Protein AF-A0A7X7I703-F1 (afdb_monomer_lite)

Secondary structure (DSSP, 8-state):
-TTTTT--SS-HHHHHHHHHHHHHHHHHHHHHHTTTHHHHHHTT---HHHHHHHHHHHHHHHHHHHHHHHHHHHTT-HHHHHHHHHHHHHHHHHHH---HHHHHHHHHHHHHHHHHHHHHH-TTHHHHHHHHHHHHHHHHHHHH---SS-SS------

Radius of gyration: 17.59 Å; chains: 1; bounding box: 48×32×40 Å

Foldseek 3Di:
DQVVVVHDPPDPVVCLQCQLVVLLVLLLQLLVCQVCQVVCVVVVHDHLCVPQNNLVSLVSSLVSLVVSLVSCVVSVVVLSNVLSVVLNVLSVVCNVPVDLLSSLCNNPVSVVSVVVSCCVVPVVCVVVVVVVVVVVQVCCCVPPVDRPPDSDPPPPPD

pLDDT: mean 90.39, std 10.91, range [36.97, 98.44]

Sequence (158 aa):
GWSIGGKPVPSYEMITTALPYFFLMCAGSISSTIPDLEGDNEEGKCTTAVFLGIKNAHLLATSLLFLSLIISILVSNYISAAISLICLPIYILFIFYKTALIMEATYKVGGAFCMFGAMVVFPHIIPMGLFVFLSTWLYFRIRHGVSYPSLVVVRNDS

Structure (mmCIF, N/CA/C/O backbone):
data_AF-A0A7X7I703-F1
#
_entry.id   AF-A0A7X7I703-F1
#
loop_
_atom_site.group_PDB
_atom_site.id
_atom_site.type_symbol
_atom_site.label_atom_id
_atom_site.label_alt_id
_atom_site.label_comp_id
_atom_site.label_asym_id
_atom_site.label_entity_id
_atom_site.label_seq_id
_atom_site.pdbx_PDB_ins_code
_atom_site.Cartn_x
_atom_site.Cartn_y
_atom_site.Cartn_z
_atom_site.occupancy
_atom_site.B_iso_or_equiv
_atom_site.auth_seq_id
_atom_site.auth_comp_id
_atom_site.auth_asym_id
_atom_site.auth_atom_id
_atom_site.pdbx_PDB_model_num
ATOM 1 N N . GLY A 1 1 ? 7.902 -15.280 -14.716 1.00 63.47 1 GLY A N 1
ATOM 2 C CA . GLY A 1 1 ? 8.265 -13.941 -15.216 1.00 63.47 1 GLY A CA 1
ATOM 3 C C . GLY A 1 1 ? 9.756 -13.849 -15.445 1.00 63.47 1 GLY A C 1
ATOM 4 O O . GLY A 1 1 ? 10.195 -14.144 -16.541 1.00 63.47 1 GLY A O 1
ATOM 5 N N . TRP A 1 2 ? 10.530 -13.528 -14.407 1.00 70.12 2 TRP A N 1
ATOM 6 C CA . TRP A 1 2 ? 11.983 -13.311 -14.491 1.00 70.12 2 TRP A CA 1
ATOM 7 C C . TRP A 1 2 ? 12.798 -14.527 -14.959 1.00 70.12 2 TRP A C 1
ATOM 9 O O . TRP A 1 2 ? 13.595 -14.392 -15.881 1.00 70.12 2 TRP A O 1
ATOM 19 N N . SER A 1 3 ? 12.535 -15.715 -14.403 1.00 71.88 3 SER A N 1
ATOM 20 C CA . SER A 1 3 ? 13.177 -16.967 -14.840 1.00 71.88 3 SER A CA 1
ATOM 21 C C . SER A 1 3 ? 12.793 -17.361 -16.271 1.00 71.88 3 SER A C 1
ATOM 23 O O . SER A 1 3 ? 13.647 -17.736 -17.064 1.00 71.88 3 SER A O 1
ATOM 25 N N . ILE A 1 4 ? 11.512 -17.209 -16.623 1.00 78.75 4 ILE A N 1
ATOM 26 C CA . ILE A 1 4 ? 10.986 -17.456 -17.979 1.00 78.75 4 ILE A CA 1
ATOM 27 C C . ILE A 1 4 ? 11.574 -16.453 -18.990 1.00 78.75 4 ILE A C 1
ATOM 29 O O . ILE A 1 4 ? 11.816 -16.806 -20.135 1.00 78.75 4 ILE A O 1
ATOM 33 N N . GLY A 1 5 ? 11.859 -15.222 -18.557 1.00 75.25 5 GLY A N 1
ATOM 34 C CA . GLY A 1 5 ? 12.545 -14.192 -19.342 1.00 75.25 5 GLY A CA 1
ATOM 35 C C . GLY A 1 5 ? 14.068 -14.348 -19.399 1.00 75.25 5 GLY A C 1
ATOM 36 O O . GLY A 1 5 ? 14.743 -13.419 -19.834 1.00 75.25 5 GLY A O 1
ATOM 37 N N . GLY A 1 6 ? 14.617 -15.475 -18.928 1.00 77.25 6 GLY A N 1
ATOM 38 C CA . GLY A 1 6 ? 16.041 -15.803 -19.027 1.00 77.25 6 GLY A CA 1
ATOM 39 C C . GLY A 1 6 ? 16.958 -15.050 -18.061 1.00 77.25 6 GLY A C 1
ATOM 40 O O . GLY A 1 6 ? 18.175 -15.101 -18.225 1.00 77.25 6 GLY A O 1
ATOM 41 N N . LYS A 1 7 ? 16.416 -14.348 -17.056 1.00 76.75 7 LYS A N 1
ATOM 42 C CA . LYS A 1 7 ? 17.224 -13.616 -16.068 1.00 76.75 7 LYS A CA 1
ATOM 43 C C . LYS A 1 7 ? 17.517 -14.493 -14.842 1.00 76.75 7 LYS A C 1
ATOM 45 O O . LYS A 1 7 ? 16.620 -15.210 -14.389 1.00 76.75 7 LYS A O 1
ATOM 50 N N . PRO A 1 8 ? 18.739 -14.427 -14.274 1.00 78.50 8 PRO A N 1
ATOM 51 C CA . PRO A 1 8 ? 19.073 -15.150 -13.052 1.00 78.50 8 PRO A CA 1
ATOM 52 C C . PRO A 1 8 ? 18.196 -14.670 -11.892 1.00 78.50 8 PRO A C 1
ATOM 54 O O . PRO A 1 8 ? 17.828 -13.497 -11.819 1.00 78.50 8 PRO A O 1
ATOM 57 N N . VAL A 1 9 ? 17.849 -15.581 -10.986 1.00 81.75 9 VAL A N 1
ATOM 58 C CA . VAL A 1 9 ? 17.055 -15.278 -9.792 1.00 81.75 9 VAL A CA 1
ATOM 59 C C . VAL A 1 9 ? 17.904 -15.614 -8.561 1.00 81.75 9 VAL A C 1
ATOM 61 O O . VAL A 1 9 ? 18.277 -16.777 -8.418 1.00 81.75 9 VAL A O 1
ATOM 64 N N . PRO A 1 10 ? 18.210 -14.641 -7.678 1.00 81.12 10 PRO A N 1
ATOM 65 C CA . PRO A 1 10 ? 17.843 -13.220 -7.746 1.00 81.12 10 PRO A CA 1
ATOM 66 C C . PRO A 1 10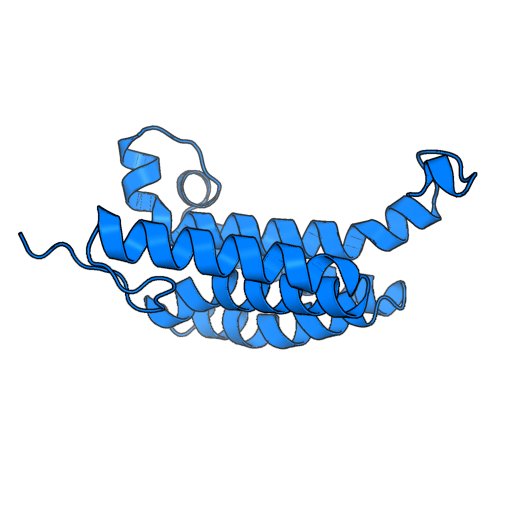 ? 18.729 -12.409 -8.716 1.00 81.12 10 PRO A C 1
ATOM 68 O O . PRO A 1 10 ? 19.938 -12.617 -8.782 1.00 81.12 10 PRO A O 1
ATOM 71 N N . SER A 1 11 ? 18.143 -11.436 -9.422 1.00 85.69 11 SER A N 1
ATOM 72 C CA . SER A 1 11 ? 18.884 -10.411 -10.177 1.00 85.69 11 SER A CA 1
ATOM 73 C C . SER A 1 11 ? 18.742 -9.039 -9.522 1.00 85.69 11 SER A C 1
ATOM 75 O O . SER A 1 11 ? 17.746 -8.757 -8.854 1.00 85.69 11 SER A O 1
ATOM 77 N N . TYR A 1 12 ? 19.723 -8.161 -9.753 1.00 85.50 12 TYR A N 1
ATOM 78 C CA . TYR A 1 12 ? 19.669 -6.762 -9.315 1.00 85.50 12 TYR A CA 1
ATOM 79 C C . TYR A 1 12 ? 18.373 -6.075 -9.763 1.00 85.50 12 TYR A C 1
ATOM 81 O O . TYR A 1 12 ? 17.696 -5.431 -8.970 1.00 85.50 12 TYR A O 1
ATOM 89 N N . GLU A 1 13 ? 17.992 -6.285 -11.020 1.00 85.44 13 GLU A N 1
ATOM 90 C CA . GLU A 1 13 ? 16.798 -5.690 -11.612 1.00 85.44 13 GLU A CA 1
ATOM 91 C C . GLU A 1 13 ? 15.502 -6.221 -10.983 1.00 85.44 13 GLU A C 1
ATOM 93 O O . GLU A 1 13 ? 14.568 -5.454 -10.764 1.00 85.44 13 GLU A O 1
ATOM 98 N N . MET A 1 14 ? 15.446 -7.509 -10.622 1.00 85.94 14 MET A N 1
ATOM 99 C CA . MET A 1 14 ? 14.304 -8.066 -9.890 1.00 85.94 14 MET A CA 1
ATOM 100 C C . MET A 1 14 ? 14.141 -7.377 -8.533 1.00 85.94 14 MET A C 1
ATOM 102 O O . MET A 1 14 ? 13.028 -7.024 -8.153 1.00 85.94 14 MET A O 1
ATOM 106 N N . ILE A 1 15 ? 15.244 -7.168 -7.811 1.00 87.56 15 ILE A N 1
ATOM 107 C CA . ILE A 1 15 ? 15.213 -6.514 -6.501 1.00 87.56 15 ILE A CA 1
ATOM 108 C C . ILE A 1 15 ? 14.758 -5.064 -6.657 1.00 87.56 15 ILE A C 1
ATOM 110 O O . ILE A 1 15 ? 13.803 -4.660 -6.000 1.00 87.56 15 ILE A O 1
ATOM 114 N N . THR A 1 16 ? 15.381 -4.285 -7.541 1.00 87.19 16 THR A N 1
ATOM 115 C CA . THR A 1 16 ? 15.063 -2.855 -7.683 1.00 87.19 16 THR A CA 1
ATOM 116 C C . THR A 1 16 ? 13.655 -2.607 -8.215 1.00 87.19 16 THR A C 1
ATOM 118 O O . THR A 1 16 ? 13.018 -1.642 -7.798 1.00 87.19 16 THR A O 1
ATOM 121 N N . THR A 1 17 ? 13.123 -3.487 -9.068 1.00 86.06 17 THR A N 1
ATOM 122 C CA . THR A 1 17 ? 11.739 -3.373 -9.562 1.00 86.06 17 THR A CA 1
ATOM 123 C C . THR A 1 17 ? 10.694 -3.831 -8.544 1.00 86.06 17 THR A C 1
ATOM 125 O O . THR A 1 17 ? 9.620 -3.231 -8.475 1.00 86.06 17 THR A O 1
ATOM 128 N N . ALA A 1 18 ? 10.991 -4.845 -7.724 1.00 91.62 18 ALA A N 1
ATOM 129 C CA . ALA A 1 18 ? 10.067 -5.354 -6.708 1.00 91.62 18 ALA A CA 1
ATOM 130 C C . ALA A 1 18 ? 10.066 -4.526 -5.415 1.00 91.62 18 ALA A C 1
ATOM 132 O O . ALA A 1 18 ? 9.058 -4.496 -4.709 1.00 91.62 18 ALA A O 1
ATOM 133 N N . LEU A 1 19 ? 11.168 -3.845 -5.095 1.00 94.88 19 LEU A N 1
ATOM 134 C CA . LEU A 1 19 ? 11.346 -3.153 -3.819 1.00 94.88 19 LEU A CA 1
ATOM 135 C C . LEU A 1 19 ? 10.305 -2.042 -3.550 1.00 94.88 19 LEU A C 1
ATOM 137 O O . LEU A 1 19 ? 9.751 -2.031 -2.448 1.00 94.88 19 LEU A O 1
ATOM 141 N N . PRO A 1 20 ? 9.950 -1.153 -4.505 1.00 95.56 20 PRO A N 1
ATOM 142 C CA . PRO A 1 20 ? 8.870 -0.186 -4.290 1.00 95.56 20 PRO A CA 1
ATOM 143 C C . PRO A 1 20 ? 7.535 -0.853 -3.952 1.00 95.56 20 PRO A C 1
ATOM 145 O O . PRO A 1 20 ? 6.831 -0.411 -3.042 1.00 95.56 20 PRO A O 1
ATOM 148 N N . TYR A 1 21 ? 7.204 -1.932 -4.667 1.00 93.94 21 TYR A N 1
ATOM 149 C CA . TYR A 1 21 ? 5.974 -2.688 -4.459 1.00 93.94 21 TYR A CA 1
ATOM 150 C C . TYR A 1 21 ? 5.978 -3.407 -3.108 1.00 93.94 21 TYR A C 1
ATOM 152 O O . TYR A 1 21 ? 4.968 -3.396 -2.416 1.00 93.94 21 TYR A O 1
ATOM 160 N N . PHE A 1 22 ? 7.115 -3.966 -2.688 1.00 96.19 22 PHE A N 1
ATOM 161 C CA . PHE A 1 22 ? 7.266 -4.575 -1.368 1.00 96.19 22 PHE A CA 1
ATOM 162 C C . PHE A 1 22 ? 6.892 -3.590 -0.254 1.00 96.19 22 PHE A C 1
ATOM 164 O O . PHE A 1 22 ? 6.038 -3.896 0.574 1.00 96.19 22 PHE A O 1
ATOM 171 N N . PHE A 1 23 ? 7.451 -2.377 -0.279 1.00 97.81 23 PHE A N 1
ATOM 172 C CA . PHE A 1 23 ? 7.132 -1.351 0.716 1.00 97.81 23 PHE A CA 1
ATOM 173 C C . PHE A 1 23 ? 5.674 -0.884 0.657 1.00 97.81 23 PHE A C 1
ATOM 175 O O . PHE A 1 23 ? 5.052 -0.694 1.702 1.00 97.81 23 PHE A O 1
ATOM 182 N N . LEU A 1 24 ? 5.118 -0.755 -0.551 1.00 95.94 24 LEU A N 1
ATOM 183 C CA . LEU A 1 24 ? 3.708 -0.427 -0.758 1.00 95.94 24 LEU A CA 1
ATOM 184 C C . LEU A 1 24 ? 2.789 -1.497 -0.143 1.00 95.94 24 LEU A C 1
ATOM 186 O O . LEU A 1 24 ? 1.838 -1.168 0.564 1.00 95.94 24 LEU A O 1
ATOM 190 N N . MET A 1 25 ? 3.113 -2.775 -0.351 1.00 96.00 25 MET A N 1
ATOM 191 C CA . MET A 1 25 ? 2.369 -3.899 0.215 1.00 96.00 25 MET A CA 1
ATOM 192 C C . MET A 1 25 ? 2.513 -3.984 1.731 1.00 96.00 25 MET A C 1
ATOM 194 O O . MET A 1 25 ? 1.517 -4.202 2.411 1.00 96.00 25 MET A O 1
ATOM 198 N N . CYS A 1 26 ? 3.708 -3.768 2.286 1.00 97.56 26 CYS A N 1
ATOM 199 C CA . CYS A 1 26 ? 3.877 -3.717 3.738 1.00 97.56 26 CYS A CA 1
ATOM 200 C C . CYS A 1 26 ? 3.028 -2.602 4.364 1.00 97.56 26 CYS A C 1
ATOM 202 O O . CYS A 1 26 ? 2.369 -2.842 5.372 1.00 97.56 26 CYS A O 1
ATOM 204 N N . ALA A 1 27 ? 2.998 -1.411 3.758 1.00 97.69 27 ALA A N 1
ATOM 205 C CA . ALA A 1 27 ? 2.168 -0.310 4.235 1.00 97.69 27 ALA A CA 1
ATOM 206 C C . ALA A 1 27 ? 0.671 -0.664 4.216 1.00 97.69 27 ALA A C 1
ATOM 208 O O . ALA A 1 27 ? -0.012 -0.477 5.222 1.00 97.69 27 ALA A O 1
ATOM 209 N N . GLY A 1 28 ? 0.172 -1.222 3.107 1.00 96.62 28 GLY A N 1
ATOM 210 C CA . GLY A 1 28 ? -1.225 -1.649 2.986 1.00 96.62 28 GLY A CA 1
ATOM 211 C C . GLY A 1 28 ? -1.603 -2.748 3.984 1.00 96.62 28 GLY A C 1
ATOM 212 O O . GLY A 1 28 ? -2.620 -2.628 4.664 1.00 96.62 28 GLY A O 1
ATOM 213 N N . SER A 1 29 ? -0.757 -3.773 4.125 1.00 96.38 29 SER A N 1
ATOM 214 C CA . SER A 1 29 ? -0.983 -4.897 5.043 1.00 96.38 29 SER A CA 1
ATOM 215 C C . SER A 1 29 ? -0.961 -4.478 6.511 1.00 96.38 29 SER A C 1
ATOM 217 O O . SER A 1 29 ? -1.768 -4.957 7.297 1.00 96.38 29 SER A O 1
ATOM 219 N N . ILE A 1 30 ? -0.065 -3.573 6.917 1.00 97.62 30 ILE A N 1
ATOM 220 C CA . ILE A 1 30 ? -0.074 -3.064 8.297 1.00 97.62 30 ILE A CA 1
ATOM 221 C C . ILE A 1 30 ? -1.350 -2.255 8.537 1.00 97.62 30 ILE A C 1
ATOM 223 O O . ILE A 1 30 ? -2.021 -2.455 9.548 1.00 97.62 30 ILE A O 1
ATOM 227 N N . SER A 1 31 ? -1.724 -1.387 7.596 1.00 96.50 31 SER A N 1
ATOM 228 C CA . SER A 1 31 ? -2.940 -0.580 7.700 1.00 96.50 31 SER A CA 1
ATOM 229 C C . SER A 1 31 ? -4.217 -1.413 7.769 1.00 96.50 31 SER A C 1
ATOM 231 O O . SER A 1 31 ? -5.134 -1.023 8.489 1.00 96.50 31 SER A O 1
ATOM 233 N N . SER A 1 32 ? -4.282 -2.567 7.096 1.00 95.06 32 SER A N 1
ATOM 234 C CA . SER A 1 32 ? -5.446 -3.455 7.193 1.00 95.06 32 SER A CA 1
ATOM 235 C C . SER A 1 32 ? -5.579 -4.132 8.557 1.00 95.06 32 SER A C 1
ATOM 237 O O . SER A 1 32 ? -6.687 -4.478 8.924 1.00 95.06 32 SER A O 1
ATOM 239 N N . THR A 1 33 ? -4.504 -4.265 9.344 1.00 96.19 33 THR A N 1
ATOM 240 C CA . THR A 1 33 ? -4.596 -4.838 10.708 1.00 96.19 33 THR A CA 1
ATOM 241 C C . THR A 1 33 ? -5.147 -3.861 11.748 1.00 96.19 33 THR A C 1
ATOM 243 O O . THR A 1 33 ? -5.518 -4.262 12.842 1.00 96.19 33 THR A O 1
ATOM 246 N N . ILE A 1 34 ? -5.193 -2.561 11.438 1.00 94.88 34 ILE A N 1
ATOM 247 C CA . ILE A 1 34 ? -5.693 -1.533 12.360 1.00 94.88 34 ILE A CA 1
ATOM 248 C C . ILE A 1 34 ? -7.201 -1.676 12.647 1.00 94.88 34 ILE A C 1
ATOM 250 O O . ILE A 1 34 ? -7.545 -1.676 13.829 1.00 94.88 34 ILE A O 1
ATOM 254 N N . PRO A 1 35 ? -8.104 -1.782 11.645 1.00 93.06 35 PRO A N 1
ATOM 255 C CA . PRO A 1 35 ? -9.526 -2.037 11.907 1.00 93.06 35 PRO A CA 1
ATOM 256 C C . PRO A 1 35 ? -9.769 -3.364 12.632 1.00 93.06 35 PRO A C 1
ATOM 258 O O . PRO A 1 35 ? -10.710 -3.455 13.412 1.00 93.06 35 PRO A O 1
ATOM 261 N N . ASP A 1 36 ? -8.913 -4.357 12.394 1.00 93.25 36 ASP A N 1
ATOM 262 C CA . ASP A 1 36 ? -9.078 -5.718 12.907 1.00 93.25 36 ASP A CA 1
ATOM 263 C C . ASP A 1 36 ? -8.496 -5.894 14.322 1.00 93.25 36 ASP A C 1
ATOM 265 O O . ASP A 1 36 ? -8.572 -6.982 14.883 1.00 93.25 36 ASP A O 1
ATOM 269 N N . 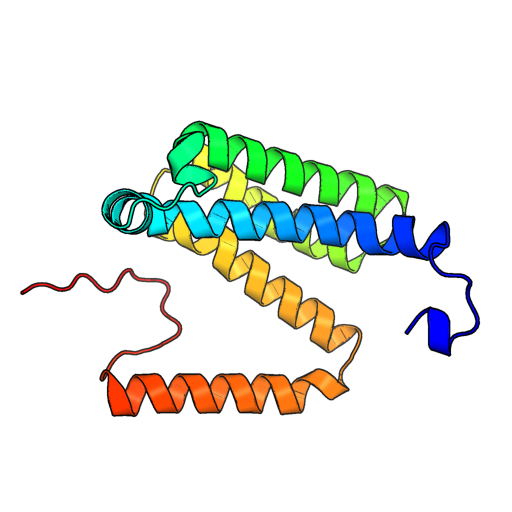LEU A 1 37 ? -7.948 -4.831 14.930 1.00 94.50 37 LEU A N 1
ATOM 270 C CA . LEU A 1 37 ? -7.222 -4.883 16.203 1.00 94.50 37 LEU A CA 1
ATOM 271 C C . LEU A 1 37 ? -7.989 -5.596 17.326 1.00 94.50 37 LEU A C 1
ATOM 273 O O . LEU A 1 37 ? -7.402 -6.412 18.031 1.00 94.50 37 LEU A O 1
ATOM 277 N N . GLU A 1 38 ? -9.262 -5.247 17.532 1.00 93.38 38 GLU A N 1
ATOM 278 C CA . GLU A 1 38 ? -10.072 -5.805 18.624 1.00 93.38 38 GLU A CA 1
ATOM 279 C C . GLU A 1 38 ? -10.280 -7.312 18.426 1.00 93.38 38 GLU A C 1
ATOM 281 O O . GLU A 1 38 ? -9.946 -8.094 19.315 1.00 93.38 38 GLU A O 1
ATOM 286 N N . GLY A 1 39 ? -10.712 -7.723 17.229 1.00 93.12 39 GLY A N 1
ATOM 287 C CA . GLY A 1 39 ? -10.912 -9.136 16.895 1.00 93.12 39 GLY A CA 1
ATOM 288 C C . GLY A 1 39 ? -9.610 -9.942 16.884 1.00 93.12 39 GLY A C 1
ATOM 289 O O . GLY A 1 39 ? -9.564 -11.053 17.406 1.00 93.12 39 GLY A O 1
ATOM 290 N N . ASP A 1 40 ? -8.520 -9.375 16.361 1.00 95.50 40 ASP A N 1
ATOM 291 C CA . ASP A 1 40 ? -7.205 -10.019 16.375 1.00 95.50 40 ASP A CA 1
ATOM 292 C C . ASP A 1 40 ? -6.700 -10.247 17.806 1.00 95.50 40 ASP A C 1
ATOM 294 O O . ASP A 1 40 ? -6.129 -11.299 18.103 1.00 95.50 40 ASP A O 1
ATOM 298 N N . ASN A 1 41 ? -6.922 -9.282 18.701 1.00 95.06 41 ASN A N 1
ATOM 299 C CA . ASN A 1 41 ? -6.527 -9.387 20.101 1.00 95.06 41 ASN A CA 1
ATOM 300 C C . ASN A 1 41 ? -7.368 -10.428 20.862 1.00 95.06 41 ASN A C 1
ATOM 302 O O . ASN A 1 41 ? -6.810 -11.199 21.643 1.00 95.06 41 ASN A O 1
ATOM 306 N N . GLU A 1 42 ? -8.680 -10.491 20.618 1.00 96.12 42 GLU A N 1
ATOM 307 C CA . GLU A 1 42 ? -9.578 -11.503 21.202 1.00 96.12 42 GLU A CA 1
ATOM 308 C C . GLU A 1 42 ? -9.223 -12.931 20.763 1.00 96.12 42 GLU A C 1
ATOM 310 O O . GLU A 1 42 ? -9.273 -13.864 21.565 1.00 96.12 42 GLU A O 1
ATOM 315 N N . GLU A 1 43 ? -8.800 -13.103 19.510 1.00 95.44 43 GLU A N 1
ATOM 316 C CA . GLU A 1 43 ? -8.364 -14.392 18.960 1.00 95.44 43 GLU A CA 1
ATOM 317 C C . GLU A 1 43 ? -6.906 -14.752 19.309 1.00 95.44 43 GLU A C 1
ATOM 319 O O . GLU A 1 43 ? -6.415 -15.815 18.920 1.00 95.44 43 GLU A O 1
ATOM 324 N N . GLY A 1 44 ? -6.187 -13.888 20.034 1.00 94.31 44 GLY A N 1
ATOM 325 C CA . GLY A 1 44 ? -4.794 -14.117 20.428 1.00 94.31 44 GLY A CA 1
ATOM 326 C C . GLY A 1 44 ? -3.787 -14.021 19.274 1.00 94.31 44 GLY A C 1
ATOM 327 O O . GLY A 1 44 ? -2.688 -14.580 19.362 1.00 94.31 44 GLY A O 1
ATOM 328 N N . LYS A 1 45 ? -4.130 -13.328 18.182 1.00 95.00 45 LYS A N 1
ATOM 329 C CA . LYS A 1 45 ? -3.223 -13.076 17.054 1.00 95.00 45 LYS A CA 1
ATOM 330 C C . LYS A 1 45 ? -2.259 -11.939 17.387 1.00 95.00 45 LYS A C 1
ATOM 332 O O . LYS A 1 45 ? -2.642 -10.895 17.897 1.00 95.00 45 LYS A O 1
ATOM 337 N N . CYS A 1 46 ? -0.990 -12.104 17.019 1.00 94.94 46 CYS A N 1
ATOM 338 C CA . CYS A 1 46 ? 0.030 -11.064 17.179 1.00 94.94 46 CYS A CA 1
ATOM 339 C C . CYS A 1 46 ? 0.224 -10.287 15.865 1.00 94.94 46 CYS A C 1
ATOM 341 O O . CYS A 1 46 ? 1.243 -10.434 15.186 1.00 94.94 46 CYS A O 1
ATOM 343 N N . THR A 1 47 ? -0.781 -9.504 15.457 1.00 96.31 47 THR A N 1
ATOM 344 C CA . THR A 1 47 ? -0.673 -8.635 14.271 1.00 96.31 47 THR A CA 1
ATOM 345 C C . THR A 1 47 ? 0.103 -7.356 14.582 1.00 96.31 47 THR A C 1
ATOM 347 O O . THR A 1 47 ? 0.365 -7.025 15.739 1.00 96.31 47 THR A O 1
ATOM 350 N N . THR A 1 48 ? 0.526 -6.616 13.551 1.00 96.56 48 THR A N 1
ATOM 351 C CA . THR A 1 48 ? 1.326 -5.395 13.750 1.00 96.56 48 THR A CA 1
ATOM 352 C C . THR A 1 48 ? 0.579 -4.354 14.581 1.00 96.56 48 THR A C 1
ATOM 354 O O . THR A 1 48 ? 1.191 -3.710 15.434 1.00 96.56 48 THR A O 1
ATOM 357 N N . ALA A 1 49 ? -0.734 -4.215 14.374 1.00 96.62 49 ALA A N 1
ATOM 358 C CA . ALA A 1 49 ? -1.573 -3.352 15.195 1.00 96.62 49 ALA A CA 1
ATOM 359 C C . ALA A 1 49 ? -1.656 -3.837 16.651 1.00 96.62 49 ALA A C 1
ATOM 361 O O . ALA A 1 49 ? -1.550 -3.001 17.546 1.00 96.62 49 ALA A O 1
ATOM 362 N N . VAL A 1 50 ? -1.771 -5.148 16.902 1.00 96.75 50 VAL A N 1
ATOM 363 C CA . VAL A 1 50 ? -1.779 -5.718 18.267 1.00 96.75 50 VAL A CA 1
ATOM 364 C C . VAL A 1 50 ? -0.444 -5.475 18.973 1.00 96.75 50 VAL A C 1
ATOM 366 O O . VAL A 1 50 ? -0.414 -4.993 20.102 1.00 96.75 50 VAL A O 1
ATOM 369 N N . PHE A 1 51 ? 0.674 -5.746 18.298 1.00 97.69 51 PHE A N 1
ATOM 370 C CA . PHE A 1 51 ? 2.007 -5.633 18.891 1.00 97.69 51 PHE A CA 1
ATOM 371 C C . PHE A 1 51 ? 2.444 -4.179 19.137 1.00 97.69 51 PHE A C 1
ATOM 373 O O . PHE A 1 51 ? 3.022 -3.872 20.178 1.00 97.69 51 PHE A O 1
ATOM 380 N N . LEU A 1 52 ? 2.199 -3.272 18.183 1.00 97.12 52 LEU A N 1
ATOM 381 C CA . LEU A 1 52 ? 2.687 -1.885 18.246 1.00 97.12 52 LEU A CA 1
ATOM 382 C C . LEU A 1 52 ? 1.637 -0.880 18.743 1.00 97.12 52 LEU A C 1
ATOM 384 O O . LEU A 1 52 ? 1.990 0.248 19.109 1.00 97.12 52 LEU A O 1
ATOM 388 N N . GLY A 1 53 ? 0.358 -1.253 18.724 1.00 96.12 53 GLY A N 1
ATOM 389 C CA . GLY A 1 53 ? -0.774 -0.345 18.871 1.00 96.12 53 GLY A CA 1
ATOM 390 C C . GLY A 1 53 ? -1.039 0.489 17.611 1.00 96.12 53 GLY A C 1
ATOM 391 O O . GLY A 1 53 ? -0.164 0.695 16.765 1.00 96.12 53 GLY A O 1
ATOM 392 N N . ILE A 1 54 ? -2.250 1.051 17.517 1.00 94.94 54 ILE A N 1
ATOM 393 C CA . ILE A 1 54 ? -2.746 1.807 16.346 1.00 94.94 54 ILE A CA 1
ATOM 394 C C . ILE A 1 54 ? -1.767 2.900 15.894 1.00 94.94 54 ILE A C 1
ATOM 396 O O . ILE A 1 54 ? -1.436 3.000 14.715 1.00 94.94 54 ILE A O 1
ATOM 400 N N . LYS A 1 55 ? -1.287 3.733 16.830 1.00 95.50 55 LYS A N 1
ATOM 401 C CA . LYS A 1 55 ? -0.443 4.896 16.508 1.00 95.50 55 LYS A CA 1
ATOM 402 C C . LYS A 1 55 ? 0.874 4.478 15.851 1.00 95.50 55 LYS A C 1
ATOM 404 O O . LYS A 1 55 ? 1.246 5.044 14.828 1.00 95.50 55 LYS A O 1
ATOM 409 N N . ASN A 1 56 ? 1.581 3.522 16.447 1.00 97.62 56 ASN A N 1
ATOM 410 C CA . ASN A 1 56 ? 2.903 3.121 15.972 1.00 97.62 56 ASN A CA 1
ATOM 411 C C . ASN A 1 56 ? 2.800 2.244 14.719 1.00 97.62 56 ASN A C 1
ATOM 413 O O . ASN A 1 56 ? 3.610 2.413 13.811 1.00 97.62 56 ASN A O 1
ATOM 417 N N . ALA A 1 57 ? 1.782 1.379 14.628 1.00 97.56 57 ALA A N 1
ATOM 418 C CA . ALA A 1 57 ? 1.491 0.626 13.410 1.00 97.56 57 ALA A CA 1
ATOM 419 C C . ALA A 1 57 ? 1.214 1.569 12.229 1.00 97.56 57 ALA A C 1
ATOM 421 O O . ALA A 1 57 ? 1.814 1.421 11.166 1.00 97.56 57 ALA A O 1
ATOM 422 N N . HIS A 1 58 ? 0.387 2.601 12.429 1.00 97.56 58 HIS A N 1
ATOM 423 C CA . HIS A 1 58 ? 0.098 3.578 11.378 1.00 97.56 58 HIS A CA 1
ATOM 424 C C . HIS A 1 58 ? 1.311 4.431 10.990 1.00 97.56 58 HIS A C 1
ATOM 426 O O . HIS A 1 58 ? 1.532 4.695 9.807 1.00 97.56 58 HIS A O 1
ATOM 432 N N . LEU A 1 59 ? 2.125 4.852 11.965 1.00 97.94 59 LEU A N 1
ATOM 433 C CA . LEU A 1 59 ? 3.370 5.572 11.680 1.00 97.94 59 LEU A CA 1
ATOM 434 C C . LEU A 1 59 ? 4.333 4.708 10.862 1.00 97.94 59 LEU A C 1
ATOM 436 O O . LEU A 1 59 ? 4.849 5.184 9.854 1.00 97.94 59 LEU A O 1
ATOM 440 N N . LEU A 1 60 ? 4.510 3.436 11.234 1.00 98.38 60 LEU A N 1
ATOM 441 C CA . LEU A 1 60 ? 5.323 2.486 10.476 1.00 98.38 60 LEU A CA 1
ATOM 442 C C . LEU A 1 60 ? 4.791 2.319 9.047 1.00 98.38 60 LEU A C 1
ATOM 444 O O . LEU A 1 60 ? 5.558 2.439 8.094 1.00 98.38 60 LEU A O 1
ATOM 448 N N . ALA A 1 61 ? 3.484 2.111 8.885 1.00 98.12 61 ALA A N 1
ATOM 449 C CA . ALA A 1 61 ? 2.857 1.983 7.572 1.00 98.12 61 ALA A CA 1
ATOM 450 C C . ALA A 1 61 ? 3.064 3.243 6.710 1.00 98.12 61 ALA A C 1
ATOM 452 O O . ALA A 1 61 ? 3.444 3.146 5.544 1.00 98.12 61 ALA A O 1
ATOM 453 N N . THR A 1 62 ? 2.908 4.432 7.300 1.00 98.12 62 THR A N 1
ATOM 454 C CA . THR A 1 62 ? 3.139 5.720 6.624 1.00 98.12 62 THR A CA 1
ATOM 455 C C . THR A 1 62 ? 4.603 5.886 6.210 1.00 98.12 62 THR A C 1
ATOM 457 O O . THR A 1 62 ? 4.883 6.314 5.090 1.00 98.12 62 THR A O 1
ATOM 460 N N . SER A 1 63 ? 5.551 5.517 7.076 1.00 98.38 63 SER A N 1
ATOM 461 C CA . SER A 1 63 ? 6.983 5.559 6.761 1.00 98.38 63 SER A CA 1
ATOM 462 C C . SER A 1 63 ? 7.348 4.612 5.618 1.00 98.38 63 SER A C 1
ATOM 464 O O . SER A 1 63 ? 8.111 4.997 4.735 1.00 98.38 63 SER A O 1
ATOM 466 N N . LEU A 1 64 ? 6.779 3.404 5.592 1.00 98.44 64 LEU A N 1
ATOM 467 C CA . LEU A 1 64 ? 7.000 2.443 4.509 1.00 98.44 64 LEU A CA 1
ATOM 468 C C . LEU A 1 64 ? 6.386 2.930 3.191 1.00 98.44 64 LEU A C 1
ATOM 470 O O . LEU A 1 64 ? 7.025 2.816 2.148 1.00 98.44 64 LEU A O 1
ATOM 474 N N . LEU A 1 65 ? 5.203 3.547 3.224 1.00 98.31 65 LEU A N 1
ATOM 475 C CA . LEU A 1 65 ? 4.592 4.161 2.042 1.00 98.31 65 LEU A CA 1
ATOM 476 C C . LEU A 1 65 ? 5.444 5.314 1.489 1.00 98.31 65 LEU A C 1
ATOM 478 O O . LEU A 1 65 ? 5.668 5.408 0.282 1.00 98.31 65 LEU A O 1
ATOM 482 N N . PHE A 1 66 ? 5.963 6.172 2.367 1.00 98.38 66 PHE A N 1
ATOM 483 C CA . PHE A 1 66 ? 6.864 7.254 1.974 1.00 98.38 66 PHE A CA 1
ATOM 484 C C . PHE A 1 66 ? 8.178 6.720 1.387 1.00 98.38 66 PHE A C 1
ATOM 486 O O . PHE A 1 66 ? 8.659 7.220 0.369 1.00 98.38 66 PHE A O 1
ATOM 493 N N . LEU A 1 67 ? 8.726 5.651 1.970 1.00 98.12 67 LEU A N 1
ATOM 494 C CA . LEU A 1 67 ? 9.905 4.971 1.439 1.00 98.12 67 LEU A CA 1
ATOM 495 C C . LEU A 1 67 ? 9.624 4.337 0.068 1.00 98.12 67 LEU A C 1
ATOM 497 O O . LEU A 1 67 ? 10.455 4.449 -0.832 1.00 98.12 67 LEU A O 1
ATOM 501 N N . SER A 1 68 ? 8.440 3.747 -0.125 1.00 97.94 68 SER A N 1
ATOM 502 C CA . SER A 1 68 ? 7.985 3.263 -1.433 1.00 97.94 68 SER A CA 1
ATOM 503 C C . SER A 1 68 ? 7.981 4.387 -2.470 1.00 97.94 68 SER A C 1
ATOM 505 O O . SER A 1 68 ? 8.531 4.203 -3.556 1.00 97.94 68 SER A O 1
ATOM 507 N N . LEU A 1 69 ? 7.449 5.569 -2.130 1.00 98.25 69 LEU A N 1
ATOM 508 C CA . LEU A 1 69 ? 7.461 6.736 -3.018 1.00 98.25 69 LEU A CA 1
ATOM 509 C C . LEU A 1 69 ? 8.893 7.139 -3.400 1.00 98.25 69 LEU A C 1
ATOM 511 O O . LEU A 1 69 ? 9.195 7.245 -4.587 1.00 98.25 69 LEU A O 1
ATOM 515 N N . ILE A 1 70 ? 9.797 7.289 -2.428 1.00 98.00 70 ILE A N 1
ATOM 516 C CA . ILE A 1 70 ? 11.196 7.660 -2.702 1.00 98.00 70 ILE A CA 1
ATOM 517 C C . ILE A 1 70 ? 11.858 6.636 -3.629 1.00 98.00 70 ILE A C 1
ATOM 519 O O . ILE A 1 70 ? 12.400 7.002 -4.671 1.00 98.00 70 ILE A O 1
ATOM 523 N N . ILE A 1 71 ? 11.791 5.349 -3.281 1.00 97.19 71 ILE A N 1
ATOM 524 C CA . ILE A 1 71 ? 12.457 4.294 -4.053 1.00 97.19 71 ILE A CA 1
ATOM 525 C C . ILE A 1 71 ? 11.845 4.193 -5.448 1.00 97.19 71 ILE A C 1
ATOM 527 O O . ILE A 1 71 ? 12.587 4.068 -6.416 1.00 97.19 71 ILE A O 1
ATOM 531 N N . SER A 1 72 ? 10.520 4.302 -5.576 1.00 97.06 72 SER A N 1
ATOM 532 C CA . SER A 1 72 ? 9.839 4.265 -6.874 1.00 97.06 72 SER A CA 1
ATOM 533 C C . SER A 1 72 ? 10.317 5.366 -7.825 1.00 97.06 72 SER A C 1
ATOM 535 O O . SER A 1 72 ? 10.528 5.088 -9.003 1.00 97.06 72 SER A O 1
ATOM 537 N N . ILE A 1 73 ? 10.574 6.577 -7.319 1.00 97.19 73 ILE A N 1
ATOM 538 C CA . ILE A 1 73 ? 11.139 7.681 -8.106 1.00 97.19 73 ILE A CA 1
ATOM 539 C C . ILE A 1 73 ? 12.585 7.362 -8.505 1.00 97.19 73 ILE A C 1
ATOM 541 O O . ILE A 1 73 ? 12.937 7.506 -9.674 1.00 97.19 73 ILE A O 1
ATOM 545 N N . LEU A 1 74 ? 13.405 6.870 -7.569 1.00 96.38 74 LEU A N 1
ATOM 546 C CA . LEU A 1 74 ? 14.813 6.534 -7.825 1.00 96.38 74 LEU A CA 1
ATOM 547 C C . LEU A 1 74 ? 14.983 5.441 -8.889 1.00 96.38 74 LEU A C 1
ATOM 549 O O . LEU A 1 74 ? 15.899 5.516 -9.703 1.00 96.38 74 LEU A O 1
ATOM 553 N N . VAL A 1 75 ? 14.099 4.440 -8.904 1.00 95.44 75 VAL A N 1
ATOM 554 C CA . VAL A 1 75 ? 14.138 3.334 -9.879 1.00 95.44 75 VAL A CA 1
ATOM 555 C C . VAL A 1 75 ? 13.249 3.580 -11.104 1.00 95.44 75 VAL A C 1
ATOM 557 O O . VAL A 1 75 ? 13.070 2.677 -11.917 1.00 95.44 75 VAL A O 1
ATOM 560 N N . SER A 1 76 ? 12.681 4.785 -11.249 1.00 95.38 76 SER A N 1
ATOM 561 C CA . SER A 1 76 ? 11.765 5.157 -12.343 1.00 95.38 76 SER A CA 1
ATOM 562 C C . SER A 1 76 ? 10.538 4.236 -12.485 1.00 95.38 76 SER A C 1
ATOM 564 O O . SER A 1 76 ? 10.004 4.045 -13.578 1.00 95.38 76 SER A O 1
ATOM 566 N N . ASN A 1 77 ? 10.048 3.670 -11.378 1.00 93.81 77 ASN A N 1
ATOM 567 C CA . ASN A 1 77 ? 8.791 2.924 -11.336 1.00 93.81 77 ASN A CA 1
ATOM 568 C C . ASN A 1 77 ? 7.620 3.893 -11.119 1.00 93.81 77 ASN A C 1
ATOM 570 O O . ASN A 1 77 ? 7.145 4.102 -10.000 1.00 93.81 77 ASN A O 1
ATOM 574 N N . TYR A 1 78 ? 7.147 4.484 -12.217 1.00 94.38 78 TYR A N 1
ATOM 575 C CA . TYR A 1 78 ? 6.100 5.508 -12.187 1.00 94.38 78 TYR A CA 1
ATOM 576 C C . TYR A 1 78 ? 4.747 5.002 -11.674 1.00 94.38 78 TYR A C 1
ATOM 578 O O . TYR A 1 78 ? 3.981 5.786 -11.121 1.00 94.38 78 TYR A O 1
ATOM 586 N N . ILE A 1 79 ? 4.452 3.705 -11.814 1.00 94.50 79 ILE A N 1
ATOM 587 C CA . ILE A 1 79 ? 3.184 3.127 -11.347 1.00 94.50 79 ILE A CA 1
ATOM 588 C C . ILE A 1 79 ? 3.167 3.086 -9.821 1.00 94.50 79 ILE A C 1
ATOM 590 O O . ILE A 1 79 ? 2.248 3.621 -9.205 1.00 94.50 79 ILE A O 1
ATOM 594 N N . SER A 1 80 ? 4.208 2.523 -9.200 1.00 95.44 80 SER A N 1
ATOM 595 C CA . SER A 1 80 ? 4.334 2.546 -7.740 1.00 95.44 80 SER A CA 1
ATOM 596 C C . SER A 1 80 ? 4.433 3.976 -7.206 1.00 95.44 80 SER A C 1
ATOM 598 O O . SER A 1 80 ? 3.817 4.270 -6.186 1.00 95.44 80 SER A O 1
ATOM 600 N N . ALA A 1 81 ? 5.120 4.882 -7.912 1.00 97.00 81 ALA A N 1
ATOM 601 C CA . ALA A 1 81 ? 5.197 6.291 -7.522 1.00 97.00 81 ALA A CA 1
ATOM 602 C C . ALA A 1 81 ? 3.820 6.961 -7.499 1.00 97.00 81 ALA A C 1
ATOM 604 O O . ALA A 1 81 ? 3.466 7.603 -6.511 1.00 97.00 81 ALA A O 1
ATOM 605 N N . ALA A 1 82 ? 3.024 6.778 -8.556 1.00 96.69 82 ALA A N 1
ATOM 606 C CA . ALA A 1 82 ? 1.686 7.348 -8.653 1.00 96.69 82 ALA A CA 1
ATOM 607 C C . ALA A 1 82 ? 0.761 6.810 -7.552 1.00 96.69 82 ALA A C 1
ATOM 609 O O . ALA A 1 82 ? 0.094 7.594 -6.880 1.00 96.69 82 ALA A O 1
ATOM 610 N N . ILE A 1 83 ? 0.761 5.493 -7.319 1.00 96.69 83 ILE A N 1
ATOM 611 C CA . ILE A 1 83 ? -0.070 4.877 -6.274 1.00 96.69 83 ILE A CA 1
ATOM 612 C C . ILE A 1 83 ? 0.341 5.392 -4.891 1.00 96.69 83 ILE A C 1
ATOM 614 O O . ILE A 1 83 ? -0.518 5.832 -4.123 1.00 96.69 83 ILE A O 1
ATOM 618 N N . SER A 1 84 ? 1.641 5.395 -4.584 1.00 97.38 84 SER A N 1
ATOM 619 C CA . SER A 1 84 ? 2.147 5.890 -3.302 1.00 97.38 84 SER A CA 1
ATOM 620 C C . SER A 1 84 ? 1.807 7.364 -3.091 1.00 97.38 84 SER A C 1
ATOM 622 O O . SER A 1 84 ? 1.371 7.736 -2.005 1.00 97.38 84 SER A O 1
ATOM 624 N N . LEU A 1 85 ? 1.923 8.194 -4.132 1.00 97.56 85 LEU A N 1
ATOM 625 C CA . LEU A 1 85 ? 1.572 9.612 -4.077 1.00 97.56 85 LEU A CA 1
ATOM 626 C C . LEU A 1 85 ? 0.072 9.840 -3.837 1.00 97.56 85 LEU A C 1
ATOM 628 O O . LEU A 1 85 ? -0.283 10.733 -3.075 1.00 97.56 85 LEU A O 1
ATOM 632 N N . ILE A 1 86 ? -0.803 9.035 -4.445 1.00 96.38 86 ILE A N 1
ATOM 633 C CA . ILE A 1 86 ? -2.261 9.113 -4.242 1.00 96.38 86 ILE A CA 1
ATOM 634 C C . ILE A 1 86 ? -2.646 8.681 -2.820 1.00 96.38 86 ILE A C 1
ATOM 636 O O . ILE A 1 86 ? -3.524 9.286 -2.204 1.00 96.38 86 ILE A O 1
ATOM 640 N N . CYS A 1 87 ? -1.993 7.650 -2.280 1.00 96.88 87 CYS A N 1
ATOM 641 C CA . CYS A 1 87 ? -2.325 7.108 -0.961 1.00 96.88 87 CYS A CA 1
ATOM 642 C C . CYS A 1 87 ? -1.758 7.949 0.190 1.00 96.88 87 CYS A C 1
ATOM 644 O O . CYS A 1 87 ? -2.374 8.036 1.253 1.00 96.88 87 CYS A O 1
ATOM 646 N N . LEU A 1 88 ? -0.597 8.583 0.000 1.00 97.50 88 LEU A N 1
ATOM 647 C CA . LEU A 1 88 ? 0.119 9.283 1.067 1.00 97.50 88 LEU A CA 1
ATOM 648 C C . LEU A 1 88 ? -0.713 10.388 1.756 1.00 97.50 88 LEU A C 1
ATOM 650 O O . LEU A 1 88 ? -0.714 10.415 2.988 1.00 97.50 88 LEU A O 1
ATOM 654 N N . PRO A 1 89 ? -1.484 11.240 1.047 1.00 97.25 89 PRO A N 1
ATOM 655 C CA . PRO A 1 89 ? -2.382 12.202 1.682 1.00 97.25 89 PRO A CA 1
ATOM 656 C C . PRO A 1 89 ? -3.404 11.557 2.620 1.00 97.25 89 PRO A C 1
ATOM 658 O O . PRO A 1 89 ? -3.678 12.115 3.676 1.00 97.25 89 PRO A O 1
ATOM 661 N N . ILE A 1 90 ? -3.933 10.376 2.282 1.00 96.62 90 ILE A N 1
ATOM 662 C CA . ILE A 1 90 ? -4.911 9.654 3.114 1.00 96.62 90 ILE A CA 1
ATOM 663 C C . ILE A 1 90 ? -4.239 9.148 4.396 1.00 96.62 90 ILE A C 1
ATOM 665 O O . ILE A 1 90 ? -4.781 9.312 5.490 1.00 96.62 90 ILE A O 1
ATOM 669 N N . TYR A 1 91 ? -3.028 8.597 4.280 1.00 97.38 91 TYR A N 1
ATOM 670 C CA . TYR A 1 91 ? -2.236 8.163 5.434 1.00 97.38 91 TYR A CA 1
ATOM 671 C C . TYR A 1 91 ? -1.892 9.334 6.356 1.00 97.38 91 TYR A C 1
ATOM 673 O O . TYR A 1 91 ? -2.056 9.233 7.572 1.00 97.38 91 TYR A O 1
ATOM 681 N N . ILE A 1 92 ? -1.463 10.462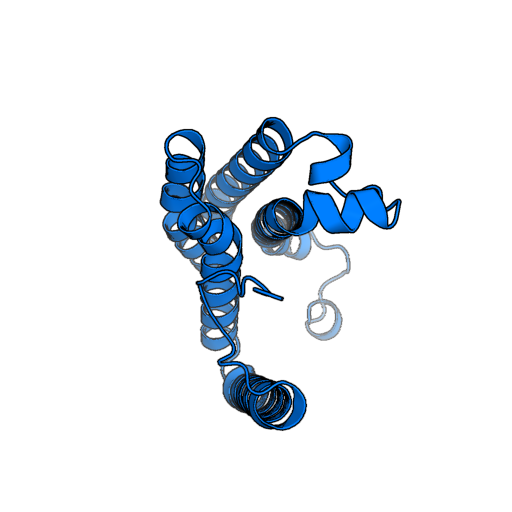 5.788 1.00 97.31 92 ILE A N 1
ATOM 682 C CA . ILE A 1 92 ? -1.177 11.682 6.549 1.00 97.31 92 ILE A CA 1
ATOM 683 C C . ILE A 1 92 ? -2.454 12.201 7.217 1.00 97.31 92 ILE A C 1
ATOM 685 O O . ILE A 1 92 ? -2.429 12.543 8.397 1.00 97.31 92 ILE A O 1
ATOM 689 N N . LEU A 1 93 ? -3.583 12.211 6.506 1.00 96.75 93 LEU A N 1
ATOM 690 C CA . LEU A 1 93 ? -4.859 12.676 7.042 1.00 96.75 93 LEU A CA 1
ATOM 691 C C . LEU A 1 93 ? -5.285 11.867 8.274 1.00 96.75 93 LEU A C 1
ATOM 693 O O . LEU A 1 93 ? -5.744 12.461 9.246 1.00 96.75 93 LEU A O 1
ATOM 697 N N . PHE A 1 94 ? -5.068 10.548 8.285 1.00 95.69 94 PHE A N 1
ATOM 698 C CA . PHE A 1 94 ? -5.408 9.698 9.433 1.00 95.69 94 PHE A CA 1
ATOM 699 C C . PHE A 1 94 ? -4.600 10.017 10.702 1.00 95.69 94 PHE A C 1
ATOM 701 O O . PHE A 1 94 ? -5.087 9.810 11.815 1.00 95.69 94 PHE A O 1
ATOM 708 N N . ILE A 1 95 ? -3.385 10.564 10.562 1.00 94.81 95 ILE A N 1
ATOM 709 C CA . ILE A 1 95 ? -2.571 10.995 11.713 1.00 94.81 95 ILE A CA 1
ATOM 710 C C . ILE A 1 95 ? -3.296 12.102 12.491 1.00 94.81 95 ILE A C 1
ATOM 712 O O . ILE A 1 95 ? -3.273 12.105 13.725 1.00 94.81 95 ILE A O 1
ATOM 716 N N . PHE A 1 96 ? -3.958 13.013 11.775 1.00 94.62 96 PHE A N 1
ATOM 717 C CA . PHE A 1 96 ? -4.672 14.153 12.352 1.00 94.62 96 PHE A CA 1
ATOM 718 C C . PHE A 1 96 ? -6.140 13.835 12.659 1.00 94.62 96 PHE A C 1
ATOM 720 O O . PHE A 1 96 ? -6.652 14.231 13.705 1.00 94.62 96 PHE A O 1
ATOM 727 N N . TYR A 1 97 ? -6.807 13.086 11.780 1.00 92.31 97 TYR A N 1
ATOM 728 C CA . TYR A 1 97 ? -8.237 12.796 11.842 1.00 92.31 97 TYR A CA 1
ATOM 729 C C . TYR A 1 97 ? -8.470 11.288 11.936 1.00 92.31 97 TYR A C 1
ATOM 731 O O . TYR A 1 97 ? -8.592 10.581 10.936 1.00 92.31 97 TYR A O 1
ATOM 739 N N . LYS A 1 98 ? -8.564 10.796 13.172 1.00 89.81 98 LYS A N 1
ATOM 740 C CA . LYS A 1 98 ? -8.720 9.371 13.493 1.00 89.81 98 LYS A CA 1
ATOM 741 C C . LYS A 1 98 ? -10.169 8.897 13.344 1.00 89.81 98 LYS A C 1
ATOM 743 O O . LYS A 1 98 ? -10.787 8.458 14.310 1.00 89.81 98 LYS A O 1
ATOM 748 N N . THR A 1 99 ? -10.740 9.039 12.152 1.00 91.81 99 THR A N 1
ATOM 749 C CA . THR A 1 99 ?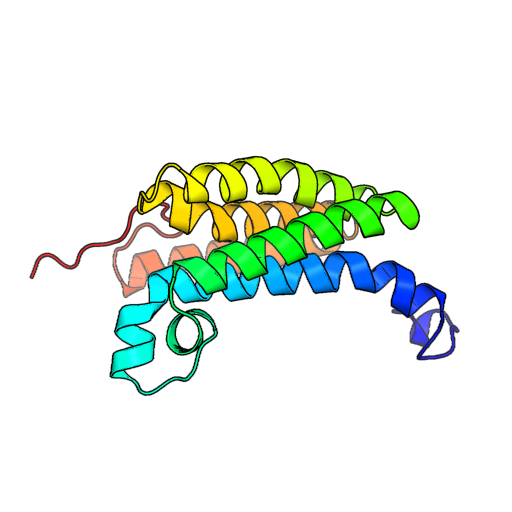 -12.096 8.555 11.857 1.00 91.81 99 THR A CA 1
ATOM 750 C C . THR A 1 99 ? -12.048 7.175 11.204 1.00 91.81 99 THR A C 1
ATOM 752 O O . THR A 1 99 ? -11.100 6.852 10.487 1.00 91.81 99 THR A O 1
ATOM 755 N N . ALA A 1 100 ? -13.088 6.364 11.423 1.00 89.50 100 ALA A N 1
ATOM 756 C CA . ALA A 1 100 ? -13.173 5.016 10.857 1.00 89.50 100 ALA A CA 1
ATOM 757 C C . ALA A 1 100 ? -13.137 5.020 9.318 1.00 89.50 100 ALA A C 1
ATOM 759 O O . ALA A 1 100 ? -12.473 4.186 8.715 1.00 89.50 100 ALA A O 1
ATOM 760 N N . LEU A 1 101 ? -13.772 6.011 8.682 1.00 90.25 101 LEU A N 1
ATOM 761 C CA . LEU A 1 101 ? -13.753 6.163 7.224 1.00 90.25 101 LEU A CA 1
ATOM 762 C C . LEU A 1 101 ? -12.326 6.362 6.703 1.00 90.25 101 LEU A C 1
ATOM 764 O O . LEU A 1 101 ? -11.913 5.692 5.760 1.00 90.25 101 LEU A O 1
ATOM 768 N N . ILE A 1 102 ? -11.561 7.270 7.319 1.00 92.44 102 ILE A N 1
ATOM 769 C CA . ILE A 1 102 ? -10.193 7.564 6.877 1.00 92.44 102 ILE A CA 1
ATOM 770 C C . ILE A 1 102 ? -9.290 6.355 7.139 1.00 92.44 102 ILE A C 1
ATOM 772 O O . ILE A 1 102 ? -8.495 6.003 6.271 1.00 92.44 102 ILE A O 1
ATOM 776 N N . MET A 1 103 ? -9.459 5.683 8.282 1.00 92.62 103 MET A N 1
ATOM 777 C CA . MET A 1 103 ? -8.763 4.434 8.596 1.00 92.62 103 MET A CA 1
ATOM 778 C C . MET A 1 103 ? -8.988 3.385 7.503 1.00 92.62 103 MET A C 1
ATOM 780 O O . MET A 1 103 ? -8.022 2.865 6.953 1.00 92.62 103 MET A O 1
ATOM 784 N N . GLU A 1 104 ? -10.240 3.103 7.139 1.00 92.00 104 GLU A N 1
ATOM 785 C CA . GLU A 1 104 ? -10.537 2.125 6.091 1.00 92.00 104 GLU A CA 1
ATOM 786 C C . GLU A 1 104 ? -10.009 2.551 4.720 1.00 92.00 104 GLU A C 1
ATOM 788 O O . GLU A 1 104 ? -9.533 1.719 3.942 1.00 92.00 104 GLU A O 1
ATOM 793 N N . ALA A 1 105 ? -10.052 3.850 4.423 1.00 93.81 105 ALA A N 1
ATOM 794 C CA . ALA A 1 105 ? -9.530 4.384 3.177 1.00 93.81 105 ALA A CA 1
ATOM 795 C C . ALA A 1 105 ? -8.024 4.117 3.016 1.00 93.81 105 ALA A C 1
ATOM 797 O O . ALA A 1 105 ? -7.593 3.891 1.886 1.00 93.81 105 ALA A O 1
ATOM 798 N N . THR A 1 106 ? -7.237 4.080 4.105 1.00 93.62 106 THR A N 1
ATOM 799 C CA . THR A 1 106 ? -5.780 3.844 4.026 1.00 93.62 106 THR A CA 1
ATOM 800 C C . THR A 1 106 ? -5.434 2.557 3.269 1.00 93.62 106 THR A C 1
ATOM 802 O O . THR A 1 106 ? -4.605 2.593 2.364 1.00 93.62 106 THR A O 1
ATOM 805 N N . TYR A 1 107 ? -6.115 1.440 3.538 1.00 91.31 107 TYR A N 1
ATOM 806 C CA . TYR A 1 107 ? -5.818 0.169 2.869 1.00 91.31 107 TYR A CA 1
ATOM 807 C C . TYR A 1 107 ? -6.729 -0.112 1.664 1.00 91.31 107 TYR A C 1
ATOM 809 O O . TYR A 1 107 ? -6.266 -0.691 0.679 1.00 91.31 107 TYR A O 1
ATOM 817 N N . LYS A 1 108 ? -8.004 0.314 1.683 1.00 93.56 108 LYS A N 1
ATOM 818 C CA . LYS A 1 108 ? -8.948 0.043 0.578 1.00 93.56 108 LYS A CA 1
ATOM 819 C C . L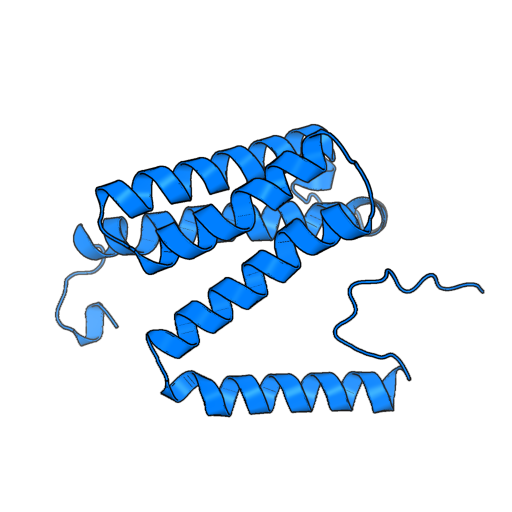YS A 1 10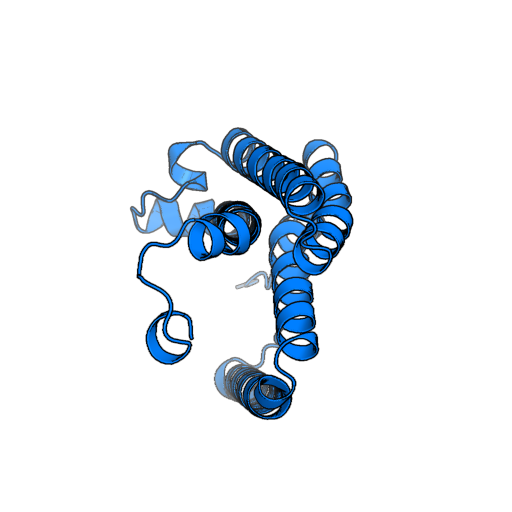8 ? -8.605 0.832 -0.679 1.00 93.56 108 LYS A C 1
ATOM 821 O O . LYS A 1 108 ? -8.616 0.268 -1.773 1.00 93.56 108 LYS A O 1
ATOM 826 N N . VAL A 1 109 ? -8.273 2.118 -0.532 1.00 92.69 109 VAL A N 1
ATOM 827 C CA . VAL A 1 109 ? -7.875 2.961 -1.668 1.00 92.69 109 VAL A CA 1
ATOM 828 C C . VAL A 1 109 ? -6.551 2.458 -2.241 1.00 92.69 109 VAL A C 1
ATOM 830 O O . VAL A 1 109 ? -6.455 2.257 -3.450 1.00 92.69 109 VAL A O 1
ATOM 833 N N . GLY A 1 110 ? -5.576 2.149 -1.379 1.00 90.00 110 GLY A N 1
ATOM 834 C CA . GLY A 1 110 ? -4.304 1.554 -1.796 1.00 90.00 110 GLY A CA 1
ATOM 835 C C . GLY A 1 110 ? -4.484 0.249 -2.568 1.00 90.00 110 GLY A C 1
ATOM 836 O O . GLY A 1 110 ? -3.977 0.121 -3.680 1.00 90.00 110 GLY A O 1
ATOM 837 N N . GLY A 1 111 ? -5.280 -0.686 -2.043 1.00 91.56 111 GLY A N 1
ATOM 838 C CA . GLY A 1 111 ? -5.591 -1.946 -2.724 1.00 91.56 111 GLY A CA 1
ATOM 839 C C . GLY A 1 111 ? -6.269 -1.747 -4.084 1.00 91.56 111 GLY A C 1
ATOM 840 O O . GLY A 1 111 ? -5.873 -2.379 -5.066 1.00 91.56 111 GLY A O 1
ATOM 841 N N . ALA A 1 112 ? -7.237 -0.829 -4.175 1.00 92.69 112 ALA A N 1
ATOM 842 C CA . ALA A 1 112 ? -7.927 -0.517 -5.426 1.00 92.69 112 ALA A CA 1
ATOM 843 C C . ALA A 1 112 ? -6.974 0.053 -6.491 1.00 92.69 112 ALA A C 1
ATOM 845 O O . ALA A 1 112 ? -6.985 -0.403 -7.636 1.00 92.69 112 ALA A O 1
ATOM 846 N N . PHE A 1 113 ? -6.110 1.001 -6.121 1.00 94.62 113 PHE A N 1
ATOM 847 C CA . PHE A 1 113 ? -5.137 1.584 -7.049 1.00 94.62 113 PHE A CA 1
ATOM 848 C C . PHE A 1 113 ? -4.003 0.618 -7.412 1.00 94.62 113 PHE A C 1
ATOM 850 O O . PHE A 1 113 ? -3.557 0.626 -8.559 1.00 94.62 113 PHE A O 1
ATOM 857 N N . CYS A 1 114 ? -3.584 -0.267 -6.503 1.00 92.69 114 CYS A N 1
ATOM 858 C CA . CYS A 1 114 ? -2.689 -1.381 -6.829 1.00 92.69 114 CYS A CA 1
ATOM 859 C C . CYS A 1 114 ? -3.301 -2.302 -7.886 1.00 92.69 114 CYS A C 1
ATOM 861 O O . CYS A 1 114 ? -2.638 -2.637 -8.869 1.00 92.69 114 CYS A O 1
ATOM 863 N N . MET A 1 115 ? -4.575 -2.672 -7.723 1.00 92.56 115 MET A N 1
ATOM 864 C CA . MET A 1 115 ? -5.280 -3.501 -8.700 1.00 92.56 115 MET A CA 1
ATOM 865 C C . MET A 1 115 ? -5.417 -2.784 -10.047 1.00 92.56 115 MET A C 1
ATOM 867 O O . MET A 1 115 ? -5.163 -3.382 -11.090 1.00 92.56 115 MET A O 1
ATOM 871 N N . PHE A 1 116 ? -5.750 -1.491 -10.040 1.00 93.06 116 PHE A N 1
ATOM 872 C CA . PHE A 1 116 ? -5.796 -0.682 -11.257 1.00 93.06 116 PHE A CA 1
ATOM 873 C C . PHE A 1 116 ? -4.431 -0.627 -11.959 1.00 93.06 116 PHE A C 1
ATOM 875 O O . PHE A 1 116 ? -4.344 -0.870 -13.161 1.00 93.06 116 PHE A O 1
ATOM 882 N N . GLY A 1 117 ? -3.347 -0.396 -11.211 1.00 92.50 117 GLY A N 1
ATOM 883 C CA . GLY A 1 117 ? -1.984 -0.446 -11.740 1.00 92.50 117 GLY A CA 1
ATOM 884 C C . GLY A 1 117 ? -1.653 -1.804 -12.363 1.00 92.50 117 GLY A C 1
ATOM 885 O O . GLY A 1 117 ? -1.117 -1.860 -13.469 1.00 92.50 117 GLY A O 1
ATOM 886 N N . ALA A 1 118 ? -2.045 -2.904 -11.714 1.00 91.50 118 ALA A N 1
ATOM 887 C CA . ALA A 1 118 ? -1.876 -4.249 -12.259 1.00 91.50 118 ALA A CA 1
ATOM 888 C C . ALA A 1 118 ? -2.666 -4.459 -13.561 1.00 91.50 118 ALA A C 1
ATOM 890 O O . ALA A 1 118 ? -2.135 -5.059 -14.491 1.00 91.50 118 ALA A O 1
ATOM 891 N N . MET A 1 119 ? -3.890 -3.930 -13.669 1.00 93.25 119 MET A N 1
ATOM 892 C CA . MET A 1 119 ? -4.694 -3.985 -14.899 1.00 93.25 119 MET A CA 1
ATOM 893 C C . MET A 1 119 ? -4.071 -3.189 -16.053 1.00 93.25 119 MET A C 1
ATOM 895 O O . MET A 1 119 ? -4.173 -3.613 -17.201 1.00 93.25 119 MET A O 1
ATOM 899 N N . VAL A 1 120 ? -3.406 -2.065 -15.766 1.00 91.50 120 VAL A N 1
ATOM 900 C CA . VAL A 1 120 ? -2.682 -1.277 -16.780 1.00 91.50 120 VAL A CA 1
ATOM 901 C C . VAL A 1 120 ? -1.469 -2.045 -17.311 1.00 91.50 120 VAL A C 1
ATOM 903 O O . VAL A 1 120 ? -1.246 -2.076 -18.519 1.00 91.50 120 VAL A O 1
ATOM 906 N N . VAL A 1 121 ? -0.698 -2.690 -16.429 1.00 90.75 121 VAL A N 1
ATOM 907 C CA . VAL A 1 121 ? 0.496 -3.465 -16.822 1.00 90.75 121 VAL A CA 1
ATOM 908 C C . VAL A 1 121 ? 0.115 -4.786 -17.489 1.00 90.75 121 VAL A C 1
ATOM 910 O O . VAL A 1 121 ? 0.746 -5.212 -18.455 1.00 90.75 121 VAL A O 1
ATOM 913 N N . PHE A 1 122 ? -0.928 -5.438 -16.983 1.00 91.94 122 PHE A N 1
ATOM 914 C CA . PHE A 1 122 ? -1.370 -6.759 -17.403 1.00 91.94 122 PHE A CA 1
ATOM 915 C C . PHE A 1 122 ? -2.880 -6.757 -17.687 1.00 91.94 122 PHE A C 1
ATOM 917 O O . PHE A 1 122 ? -3.667 -7.269 -16.887 1.00 91.94 122 PHE A O 1
ATOM 924 N N . PRO A 1 123 ? -3.311 -6.250 -18.859 1.00 93.12 123 PRO A N 1
ATOM 925 C CA . PRO A 1 123 ? -4.733 -6.142 -19.203 1.00 93.12 123 PRO A CA 1
ATOM 926 C C . PRO A 1 123 ? -5.492 -7.476 -19.176 1.00 93.12 123 PRO A C 1
ATOM 928 O O . PRO A 1 123 ? -6.697 -7.509 -18.951 1.00 93.12 123 PRO A O 1
ATOM 931 N N . HIS A 1 124 ? -4.791 -8.600 -19.342 1.00 92.06 124 HIS A N 1
ATOM 932 C CA . HIS A 1 124 ? -5.369 -9.943 -19.239 1.00 92.06 124 HIS A CA 1
ATOM 933 C C . HIS A 1 124 ? -5.865 -10.300 -17.828 1.00 92.06 124 HIS A C 1
ATOM 935 O O . HIS A 1 124 ? -6.626 -11.254 -17.680 1.00 92.06 124 HIS A O 1
ATOM 941 N N . ILE A 1 125 ? -5.478 -9.546 -16.795 1.00 93.31 125 ILE A N 1
ATOM 942 C CA . ILE A 1 125 ? -6.031 -9.696 -15.444 1.00 93.31 125 ILE A CA 1
ATOM 943 C C . ILE A 1 125 ? -7.443 -9.098 -15.363 1.00 93.31 125 ILE A C 1
ATOM 945 O O . ILE A 1 125 ? -8.206 -9.504 -14.494 1.00 93.31 125 ILE A O 1
ATOM 949 N N . ILE A 1 126 ? -7.849 -8.202 -16.272 1.00 94.62 126 ILE A N 1
ATOM 950 C CA . ILE A 1 126 ? -9.159 -7.529 -16.214 1.00 94.62 126 ILE A CA 1
ATOM 951 C C . ILE A 1 126 ? -10.331 -8.528 -16.200 1.00 94.62 126 ILE A C 1
ATOM 953 O O . ILE A 1 126 ? -11.144 -8.436 -15.278 1.00 94.62 126 ILE A O 1
ATOM 957 N N . PRO A 1 127 ? -10.438 -9.511 -17.125 1.00 95.38 127 PRO A N 1
ATOM 958 C CA . PRO A 1 127 ? -11.541 -10.472 -17.094 1.00 95.38 127 PRO A CA 1
ATOM 959 C C . PRO A 1 127 ? -11.562 -11.298 -15.805 1.00 95.38 127 PRO A C 1
ATOM 961 O O . PRO A 1 127 ? -12.626 -11.525 -15.234 1.00 95.38 127 PRO A O 1
ATOM 964 N N . MET A 1 128 ? -10.385 -11.699 -15.311 1.00 92.94 128 MET A N 1
ATOM 965 C CA . MET A 1 128 ? -10.260 -12.470 -14.074 1.00 92.94 128 MET A CA 1
ATOM 966 C C . MET A 1 128 ? -10.644 -11.635 -12.847 1.00 92.94 128 MET A C 1
ATOM 968 O O . MET A 1 128 ? -11.391 -12.094 -11.989 1.00 92.94 128 MET A O 1
ATOM 972 N N . GLY A 1 129 ? -10.184 -10.386 -12.782 1.00 91.06 129 GLY A N 1
ATOM 973 C CA . GLY A 1 129 ? -10.529 -9.442 -11.726 1.00 91.06 129 GLY A CA 1
ATOM 974 C C . GLY A 1 129 ? -12.024 -9.142 -11.699 1.00 91.06 129 GLY A C 1
ATOM 975 O O . GLY A 1 129 ? -12.625 -9.151 -10.627 1.00 91.06 129 GLY A O 1
ATOM 976 N N . LEU A 1 130 ? -12.646 -8.957 -12.868 1.00 93.69 130 LEU A N 1
ATOM 977 C CA . LEU A 1 130 ? -14.091 -8.768 -12.978 1.00 93.69 130 LEU A CA 1
ATOM 978 C C . LEU A 1 130 ? -14.851 -10.017 -12.523 1.00 93.69 130 LEU A C 1
ATOM 980 O O . LEU A 1 130 ? -15.813 -9.904 -11.768 1.00 93.69 130 LEU A O 1
ATOM 984 N N . PHE A 1 131 ? -14.399 -11.205 -12.924 1.00 95.00 131 PHE A N 1
ATOM 985 C CA . PHE A 1 131 ? -14.993 -12.464 -12.482 1.00 95.00 131 PHE A CA 1
ATOM 986 C C . PHE A 1 131 ? -14.925 -12.629 -10.957 1.00 95.00 131 PHE A C 1
ATOM 988 O O . PHE A 1 131 ? -15.940 -12.935 -10.329 1.00 95.00 131 PHE A O 1
ATOM 995 N N . VAL A 1 132 ? -13.764 -12.377 -10.344 1.00 92.50 132 VAL A N 1
ATOM 996 C CA . VAL A 1 132 ? -13.581 -12.445 -8.883 1.00 92.50 132 VAL A CA 1
ATOM 997 C C . VAL A 1 132 ? -14.438 -11.401 -8.170 1.00 92.50 132 VAL A C 1
ATOM 999 O O . VAL A 1 132 ? -15.083 -11.723 -7.169 1.00 92.50 132 VAL A O 1
ATOM 1002 N N . PHE A 1 133 ? -14.490 -10.175 -8.693 1.00 91.44 133 PHE A N 1
ATOM 1003 C CA . PHE A 1 133 ? -15.322 -9.109 -8.143 1.00 91.44 133 PHE A CA 1
ATOM 1004 C C . PHE A 1 133 ? -16.803 -9.498 -8.161 1.00 91.44 133 PHE A C 1
ATOM 1006 O O . PHE A 1 133 ? -17.452 -9.463 -7.119 1.00 91.44 133 PHE A O 1
ATOM 1013 N N . LEU A 1 134 ? -17.322 -9.933 -9.315 1.00 94.12 134 LEU A N 1
ATOM 1014 C CA . LEU A 1 134 ? -18.721 -10.338 -9.470 1.00 94.12 134 LEU A CA 1
ATOM 1015 C C . LEU A 1 134 ? -19.062 -11.551 -8.604 1.00 94.12 134 LEU A C 1
ATOM 1017 O O . LEU A 1 134 ? -20.116 -11.568 -7.975 1.00 94.12 134 LEU A O 1
ATOM 1021 N N . SER A 1 135 ? -18.166 -12.537 -8.532 1.00 94.06 135 SER A N 1
ATOM 1022 C CA . SER A 1 135 ? -18.361 -13.735 -7.709 1.00 94.06 135 SER A CA 1
ATOM 1023 C C . SER A 1 135 ? -18.430 -13.383 -6.225 1.00 94.06 135 SER A C 1
ATOM 1025 O O . SER A 1 135 ? -19.342 -13.820 -5.529 1.00 94.06 135 SER A O 1
ATOM 1027 N N . THR A 1 136 ? -17.508 -12.542 -5.751 1.00 90.69 136 THR A N 1
ATOM 1028 C CA . THR A 1 136 ? -17.481 -12.072 -4.358 1.00 90.69 136 THR A CA 1
ATOM 1029 C C . THR A 1 136 ? -18.717 -11.235 -4.041 1.00 90.69 136 THR A C 1
ATOM 1031 O O . THR A 1 136 ? -19.396 -11.477 -3.045 1.00 90.69 136 THR A O 1
ATOM 1034 N N . TRP A 1 137 ? -19.055 -10.287 -4.916 1.00 90.69 137 TRP A N 1
ATOM 1035 C CA . TRP A 1 137 ? -20.246 -9.451 -4.784 1.00 90.69 137 TRP A CA 1
ATOM 1036 C C . TRP A 1 137 ? -21.525 -10.291 -4.698 1.00 90.69 137 TRP A C 1
ATOM 1038 O O . TRP A 1 137 ? -22.341 -10.096 -3.796 1.00 90.69 137 TRP A O 1
ATOM 1048 N N . LEU A 1 138 ? -21.680 -11.264 -5.599 1.00 92.50 138 LEU A N 1
ATOM 1049 C CA . LEU A 1 138 ? -22.834 -12.156 -5.635 1.00 92.50 138 LEU A CA 1
ATOM 1050 C C . LEU A 1 138 ? -22.901 -13.028 -4.378 1.00 92.50 138 LEU A C 1
ATOM 1052 O O . LEU A 1 138 ? -23.964 -13.143 -3.769 1.00 92.50 138 LEU A O 1
ATOM 1056 N N . TYR A 1 139 ? -21.768 -13.602 -3.968 1.00 93.12 139 TYR A N 1
ATOM 1057 C CA . TYR A 1 139 ? -21.670 -14.429 -2.770 1.00 93.12 139 TYR A CA 1
ATOM 1058 C C . TYR A 1 139 ? -22.122 -13.667 -1.523 1.00 93.12 139 TYR A C 1
ATOM 1060 O O . TYR A 1 139 ? -23.020 -14.130 -0.821 1.00 93.12 139 TYR A O 1
ATOM 1068 N N . PHE A 1 140 ? -21.567 -12.479 -1.266 1.00 90.06 140 PHE A N 1
ATOM 1069 C CA . PHE A 1 140 ? -21.926 -11.699 -0.079 1.00 90.06 140 PHE A CA 1
ATOM 1070 C C . PHE A 1 140 ? -23.377 -11.226 -0.112 1.00 90.06 140 PHE A C 1
ATOM 1072 O O . PHE A 1 140 ? -24.058 -11.266 0.917 1.00 90.06 140 PHE A O 1
ATOM 1079 N N . ARG A 1 141 ? -23.885 -10.862 -1.293 1.00 88.56 141 ARG A N 1
ATOM 1080 C CA . ARG A 1 141 ? -25.275 -10.435 -1.442 1.00 88.56 141 ARG A CA 1
ATOM 1081 C C . ARG A 1 141 ? -26.265 -11.568 -1.182 1.00 88.56 141 ARG A C 1
ATOM 1083 O O . ARG A 1 141 ? -27.263 -11.340 -0.508 1.00 88.56 141 ARG A O 1
ATOM 1090 N N . ILE A 1 142 ? -25.990 -12.774 -1.681 1.00 91.00 142 ILE A N 1
ATOM 1091 C CA . ILE A 1 142 ? -26.862 -13.941 -1.482 1.00 91.00 142 ILE A CA 1
ATOM 1092 C C . ILE A 1 142 ? -26.726 -14.494 -0.063 1.00 91.00 142 ILE A C 1
ATOM 1094 O O . ILE A 1 142 ? -27.729 -14.790 0.582 1.00 91.00 142 ILE A O 1
ATOM 1098 N N . ARG A 1 143 ? -25.494 -14.676 0.423 1.00 91.50 143 ARG A N 1
ATOM 1099 C CA . ARG A 1 143 ? -25.234 -15.403 1.670 1.00 91.50 143 ARG A CA 1
ATOM 1100 C C . ARG A 1 143 ? -25.455 -14.554 2.914 1.00 91.50 143 ARG A C 1
ATOM 1102 O O . ARG A 1 143 ? -25.930 -15.083 3.914 1.00 91.50 143 ARG A O 1
ATOM 1109 N N . HIS A 1 144 ? -25.084 -13.278 2.855 1.00 87.62 144 HIS A N 1
ATOM 1110 C CA . HIS A 1 144 ? -25.048 -12.392 4.019 1.00 87.62 144 HIS A CA 1
ATOM 1111 C C . HIS A 1 144 ? -26.000 -11.196 3.900 1.00 87.62 144 HIS A C 1
ATOM 1113 O O . HIS A 1 144 ? -26.182 -10.483 4.879 1.00 87.62 144 HIS A O 1
ATOM 1119 N N . GLY A 1 145 ? -26.607 -10.954 2.731 1.00 85.94 145 GLY A N 1
ATOM 1120 C CA . GLY A 1 145 ? -27.516 -9.820 2.527 1.00 85.94 145 GLY A CA 1
ATOM 1121 C C . GLY A 1 145 ? -26.837 -8.448 2.620 1.00 85.94 145 GLY A C 1
ATOM 1122 O O . GLY A 1 145 ? -27.521 -7.433 2.718 1.00 85.94 145 GLY A O 1
ATOM 1123 N N . VAL A 1 146 ? -25.501 -8.402 2.587 1.00 82.94 146 VAL A N 1
ATOM 1124 C CA . VAL A 1 146 ? -24.704 -7.176 2.738 1.00 82.94 146 VAL A CA 1
ATOM 1125 C C . VAL A 1 146 ? -24.242 -6.627 1.392 1.00 82.94 146 VAL A C 1
ATOM 1127 O O . VAL A 1 146 ? -23.894 -7.371 0.473 1.00 82.94 146 VAL A O 1
ATOM 1130 N N . SER A 1 147 ? -24.199 -5.298 1.290 1.00 77.69 147 SER A N 1
ATOM 1131 C CA . SER A 1 147 ? -23.597 -4.593 0.157 1.00 77.69 147 SER A CA 1
ATOM 1132 C C . SER A 1 147 ? -22.078 -4.550 0.328 1.00 77.69 147 SER A C 1
ATOM 1134 O O . SER A 1 147 ? -21.561 -3.759 1.112 1.00 77.69 147 SER A O 1
ATOM 1136 N N . TYR A 1 148 ? -21.362 -5.404 -0.403 1.00 75.31 148 TYR A N 1
ATOM 1137 C CA . TYR A 1 148 ? -19.897 -5.447 -0.442 1.00 75.31 148 TYR A CA 1
ATOM 1138 C C . TYR A 1 148 ? -19.388 -5.086 -1.850 1.00 75.31 148 TYR A C 1
ATOM 1140 O O . TYR A 1 148 ? -19.989 -5.551 -2.818 1.00 75.31 148 TYR A O 1
ATOM 1148 N N . PRO A 1 149 ? -18.284 -4.331 -2.013 1.00 72.00 149 PRO A N 1
ATOM 1149 C CA . PRO A 1 149 ? -17.473 -3.694 -0.972 1.00 72.00 149 PRO A CA 1
ATOM 1150 C C . PRO A 1 149 ? -18.132 -2.423 -0.404 1.00 72.00 149 PRO A C 1
ATOM 1152 O O . PRO A 1 149 ? -18.734 -1.646 -1.139 1.00 72.00 149 PRO A O 1
ATOM 1155 N N . SER A 1 150 ? -17.988 -2.201 0.906 1.00 75.00 150 SER A N 1
ATOM 1156 C CA . SER A 1 150 ? -18.487 -1.015 1.624 1.00 75.00 150 SER A CA 1
ATOM 1157 C C . SER A 1 150 ? -17.323 -0.235 2.241 1.00 75.00 150 SER A C 1
ATOM 1159 O O . SER A 1 150 ? -16.320 -0.836 2.626 1.00 75.00 150 SER A O 1
ATOM 1161 N N . LEU A 1 151 ? -17.461 1.091 2.339 1.00 61.91 151 LEU A N 1
ATOM 1162 C CA . LEU A 1 151 ? -16.577 1.991 3.109 1.00 61.91 151 LEU A CA 1
ATOM 1163 C C . LEU A 1 151 ? -17.144 2.329 4.498 1.00 61.91 151 LEU A C 1
ATOM 1165 O O . LEU A 1 151 ? -16.597 3.153 5.227 1.00 61.91 151 LEU A O 1
ATOM 1169 N N . VAL A 1 152 ? -18.304 1.761 4.814 1.00 65.12 152 VAL A N 1
ATOM 1170 C CA . VAL A 1 152 ? -18.982 1.922 6.092 1.00 65.12 152 VAL A CA 1
ATOM 1171 C C . VAL A 1 152 ? -18.844 0.609 6.840 1.00 65.12 152 VAL A C 1
ATOM 1173 O O . VAL A 1 152 ? -19.216 -0.444 6.311 1.00 65.12 152 VAL A O 1
ATOM 1176 N N . VAL A 1 153 ? -18.329 0.699 8.065 1.00 58.44 153 VAL A N 1
ATOM 1177 C CA . VAL A 1 153 ? -18.288 -0.412 9.014 1.00 58.44 153 VAL A CA 1
ATOM 1178 C C . VAL A 1 153 ? -19.714 -0.918 9.207 1.00 58.44 153 VAL A C 1
ATOM 1180 O O . VAL A 1 153 ? -20.594 -0.158 9.618 1.00 58.44 153 VAL A O 1
ATOM 1183 N N . VAL A 1 154 ? -19.954 -2.193 8.903 1.00 61.97 154 VAL A N 1
ATOM 1184 C CA . VAL A 1 154 ? -21.222 -2.845 9.239 1.00 61.97 154 VAL A CA 1
ATOM 1185 C C . VAL A 1 154 ? -21.226 -3.021 10.755 1.00 61.97 154 VAL A C 1
ATOM 1187 O O . VAL A 1 154 ? -20.581 -3.925 11.277 1.00 61.97 154 VAL A O 1
ATOM 1190 N N . ARG A 1 155 ? -21.893 -2.115 11.476 1.00 52.44 155 ARG A N 1
ATOM 1191 C CA . ARG A 1 155 ? -22.199 -2.334 12.890 1.00 52.44 155 ARG A CA 1
ATOM 1192 C C . ARG A 1 155 ? -23.294 -3.389 12.952 1.00 52.44 155 ARG A C 1
ATOM 1194 O O . ARG A 1 155 ? -24.379 -3.179 12.416 1.00 52.44 155 ARG A O 1
ATOM 1201 N N . ASN A 1 156 ? -22.987 -4.529 13.563 1.00 46.28 156 ASN A N 1
ATOM 1202 C CA . ASN A 1 156 ? -24.019 -5.457 13.998 1.00 46.28 156 ASN A CA 1
ATOM 1203 C C . ASN A 1 156 ? -24.735 -4.796 15.177 1.00 46.28 156 ASN A C 1
ATOM 1205 O O . ASN A 1 156 ? -24.325 -4.953 16.322 1.00 46.28 156 ASN A O 1
ATOM 1209 N N . ASP A 1 157 ? -25.765 -4.010 14.882 1.00 41.16 157 ASP A N 1
ATOM 1210 C CA . ASP A 1 157 ? -26.755 -3.647 15.885 1.00 41.16 157 ASP A CA 1
ATOM 1211 C C . ASP A 1 157 ? -27.612 -4.903 16.117 1.00 41.16 157 ASP A C 1
ATOM 1213 O O . ASP A 1 157 ? -28.561 -5.179 15.378 1.00 41.16 157 ASP A O 1
ATOM 1217 N N . SER A 1 158 ? -27.207 -5.710 17.098 1.00 36.97 158 SER A N 1
ATOM 1218 C CA . SER A 1 158 ? -28.000 -6.797 17.682 1.00 36.97 158 SER A CA 1
ATOM 1219 C C . SER A 1 158 ? -28.064 -6.625 19.187 1.00 36.97 158 SER A C 1
ATOM 1221 O O . SER A 1 158 ? -26.966 -6.615 19.790 1.00 36.97 158 SER A O 1
#